Protein AF-A0A316GHW6-F1 (afdb_monomer_lite)

Organism: NCBI:txid1826607

Foldseek 3Di:
DDDQFFFKKAFDLDAPPPDDPDCVRIHGHGPPGDDDDDDDNPDQHKTKIATPPVVRVVVPRIDIDGHHDDD

Secondary structure (DSSP, 8-state):
----PPEEEEEEEEETT-----STTEEEE-TT---------SSSSEEEEEESSHHHHHTT-EEEEE-----

Structure (mmCIF, N/CA/C/O back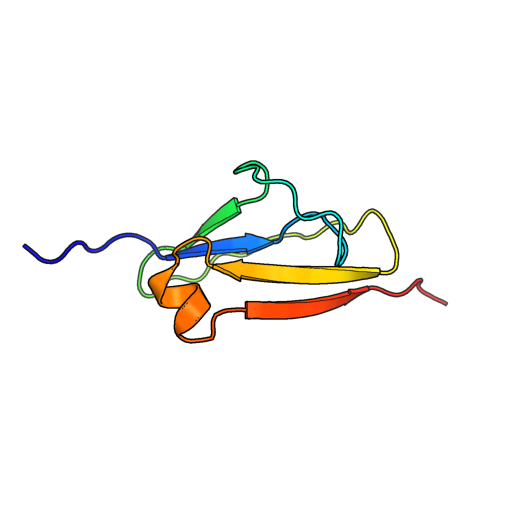bone):
data_AF-A0A316GHW6-F1
#
_entry.id   AF-A0A316GHW6-F1
#
loop_
_atom_site.group_PDB
_atom_site.id
_atom_site.type_symbol
_atom_site.label_atom_id
_atom_site.label_alt_id
_atom_site.label_comp_id
_atom_site.label_asym_id
_atom_site.label_entity_id
_atom_site.label_seq_id
_atom_site.pdbx_PDB_ins_code
_atom_site.Cartn_x
_atom_site.Cartn_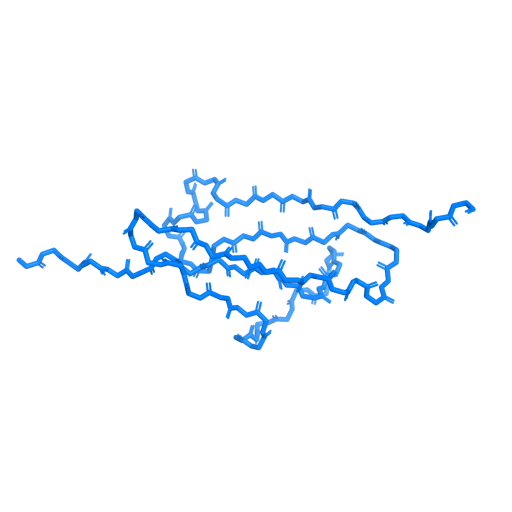y
_atom_site.Cartn_z
_atom_site.occupancy
_atom_site.B_iso_or_equiv
_atom_site.auth_seq_id
_atom_site.auth_comp_id
_atom_site.auth_asym_id
_atom_site.auth_atom_id
_atom_site.pdbx_PDB_model_num
ATOM 1 N N . MET A 1 1 ? 3.480 -22.221 19.759 1.00 38.28 1 MET A N 1
ATOM 2 C CA . MET A 1 1 ? 3.433 -20.743 19.839 1.00 38.28 1 MET A CA 1
ATOM 3 C C . MET A 1 1 ? 3.401 -20.182 18.419 1.00 38.28 1 MET A C 1
ATOM 5 O O . MET A 1 1 ? 4.446 -20.008 17.811 1.00 38.28 1 MET A O 1
ATOM 9 N N . ARG A 1 2 ? 2.208 -20.018 17.824 1.00 42.56 2 ARG A N 1
ATOM 10 C CA . ARG A 1 2 ? 2.065 -19.433 16.479 1.00 42.56 2 ARG A CA 1
ATOM 11 C C . ARG A 1 2 ? 2.083 -17.915 16.608 1.00 42.56 2 ARG A C 1
ATOM 13 O O . ARG A 1 2 ? 1.233 -17.343 17.283 1.00 42.56 2 ARG A O 1
ATOM 20 N N . SER A 1 3 ? 3.075 -17.309 15.976 1.00 42.34 3 SER A N 1
ATOM 21 C CA . SER A 1 3 ? 3.223 -15.873 15.809 1.00 42.34 3 SER A CA 1
ATOM 22 C C . SER A 1 3 ? 1.933 -15.256 15.247 1.00 42.34 3 SER A C 1
ATOM 24 O O . SER A 1 3 ? 1.588 -15.478 14.089 1.00 42.34 3 SER A O 1
ATOM 26 N N . LYS A 1 4 ? 1.190 -14.511 16.075 1.00 50.28 4 LYS A N 1
ATOM 27 C CA . LYS A 1 4 ? 0.100 -13.623 15.639 1.00 50.28 4 LYS A CA 1
ATOM 28 C C . LYS A 1 4 ? 0.704 -12.289 15.188 1.00 50.28 4 LYS A C 1
ATOM 30 O O . LYS A 1 4 ? 0.413 -11.251 15.774 1.00 50.28 4 LYS A O 1
ATOM 35 N N . GLN A 1 5 ? 1.623 -12.328 14.227 1.00 49.75 5 GLN A N 1
ATOM 36 C CA . GLN A 1 5 ? 2.230 -11.104 13.713 1.00 49.75 5 GLN A CA 1
ATOM 37 C C . GLN A 1 5 ? 1.168 -10.288 12.952 1.00 49.75 5 GLN A C 1
ATOM 39 O O . GLN A 1 5 ? 0.434 -10.867 12.146 1.00 49.75 5 GLN A O 1
ATOM 44 N N . PRO A 1 6 ? 1.042 -8.976 13.222 1.00 52.41 6 PRO A N 1
ATOM 45 C CA . PRO A 1 6 ? 0.173 -8.097 12.449 1.00 52.41 6 PRO A CA 1
A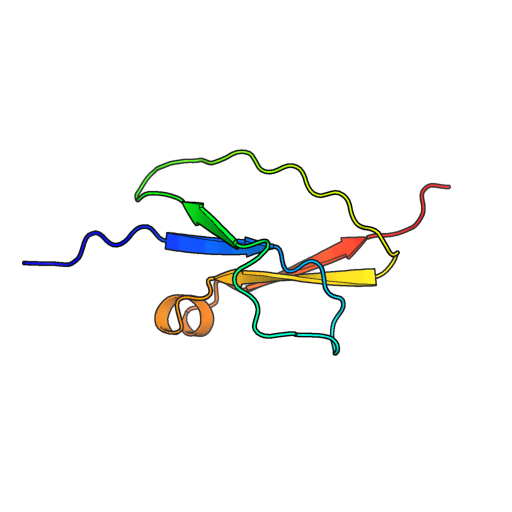TOM 46 C C . PRO A 1 6 ? 0.594 -8.121 10.980 1.00 52.41 6 PRO A C 1
ATOM 48 O O . PRO A 1 6 ? 1.782 -8.188 10.663 1.00 52.41 6 PRO A O 1
ATOM 51 N N . TYR A 1 7 ? -0.382 -8.110 10.079 1.00 53.53 7 TYR A N 1
ATOM 52 C CA . TYR A 1 7 ? -0.115 -8.057 8.654 1.00 53.53 7 TYR A CA 1
ATOM 53 C C . TYR A 1 7 ? 0.211 -6.610 8.281 1.00 53.53 7 TYR A C 1
ATOM 55 O O . TYR A 1 7 ? -0.571 -5.685 8.466 1.00 53.53 7 TYR A O 1
ATOM 63 N N . VAL A 1 8 ? 1.427 -6.391 7.806 1.00 48.31 8 VAL A N 1
ATOM 64 C CA . VAL A 1 8 ? 1.933 -5.053 7.517 1.00 48.31 8 VAL A CA 1
ATOM 65 C C . VAL A 1 8 ? 1.665 -4.738 6.042 1.00 48.31 8 VAL A C 1
ATOM 67 O O . VAL A 1 8 ? 2.259 -5.372 5.171 1.00 48.31 8 VAL A O 1
ATOM 70 N N . TRP A 1 9 ? 0.743 -3.817 5.754 1.00 40.19 9 TRP A N 1
ATOM 71 C CA . TRP A 1 9 ? 0.431 -3.367 4.391 1.00 40.19 9 TRP A CA 1
ATOM 72 C C . TRP A 1 9 ? 1.219 -2.093 4.086 1.00 40.19 9 TRP A C 1
ATOM 74 O O . TRP A 1 9 ? 1.253 -1.155 4.882 1.00 40.19 9 TRP A O 1
ATOM 84 N N . THR A 1 10 ? 1.849 -2.046 2.920 1.00 51.25 10 THR A N 1
ATOM 85 C CA . THR A 1 10 ? 2.625 -0.899 2.456 1.00 51.25 10 THR A CA 1
ATOM 86 C C . THR A 1 10 ? 1.872 -0.222 1.320 1.00 51.25 10 THR A C 1
ATOM 88 O O . THR A 1 10 ? 1.604 -0.838 0.287 1.00 51.25 10 THR A O 1
ATOM 91 N N . ILE A 1 11 ? 1.555 1.060 1.494 1.00 49.22 11 ILE A N 1
ATOM 92 C CA . ILE A 1 11 ? 1.243 1.952 0.379 1.00 49.22 11 ILE A CA 1
ATOM 93 C C . ILE A 1 11 ? 2.560 2.653 0.076 1.00 49.22 11 ILE A C 1
ATOM 95 O O . ILE A 1 11 ? 2.937 3.600 0.761 1.00 49.22 11 ILE A O 1
ATOM 99 N N . THR A 1 12 ? 3.341 2.127 -0.870 1.00 48.22 12 THR A N 1
ATOM 100 C CA . THR A 1 12 ? 4.592 2.803 -1.221 1.00 48.22 12 THR A CA 1
ATOM 101 C C . THR A 1 12 ? 4.246 4.099 -1.921 1.00 48.22 12 THR A C 1
ATOM 103 O O . THR A 1 12 ? 3.445 4.086 -2.856 1.00 48.22 12 THR A O 1
ATOM 106 N N . TRP A 1 13 ? 4.897 5.192 -1.529 1.00 51.88 13 TRP A N 1
ATOM 107 C CA . TRP A 1 13 ? 4.741 6.481 -2.190 1.00 51.88 13 TRP A CA 1
ATOM 108 C C . TRP A 1 13 ? 5.447 6.552 -3.564 1.00 51.88 13 TRP A C 1
ATOM 110 O O . TRP A 1 13 ? 5.977 7.593 -3.940 1.00 51.88 13 TRP A O 1
ATOM 120 N N . ALA A 1 14 ? 5.556 5.426 -4.273 1.00 54.50 14 ALA A N 1
ATOM 121 C CA . ALA A 1 14 ? 6.420 5.274 -5.433 1.00 54.50 14 ALA A CA 1
ATOM 122 C C . ALA A 1 14 ? 5.691 4.613 -6.605 1.00 54.50 14 ALA A C 1
ATOM 124 O O . ALA A 1 14 ? 4.914 3.663 -6.454 1.00 54.50 14 ALA A O 1
ATOM 125 N N . THR A 1 15 ? 6.000 5.120 -7.792 1.00 59.03 15 THR A N 1
ATOM 126 C CA . THR A 1 15 ? 5.534 4.623 -9.082 1.00 59.03 15 THR A CA 1
ATOM 127 C C . THR A 1 15 ? 6.292 3.345 -9.473 1.00 59.03 15 THR A C 1
ATOM 129 O O . THR A 1 15 ? 7.363 3.039 -8.930 1.00 59.03 15 THR A O 1
ATOM 132 N N . TRP A 1 16 ? 5.737 2.547 -10.392 1.00 52.84 16 TRP A N 1
ATOM 133 C CA . TRP A 1 16 ? 6.401 1.334 -10.893 1.00 52.84 16 TRP A CA 1
ATOM 134 C C . TRP A 1 16 ? 7.800 1.676 -11.452 1.00 52.84 16 TRP A C 1
ATOM 136 O O . TRP A 1 16 ? 7.910 2.431 -12.412 1.00 52.84 16 TRP A O 1
ATOM 146 N N . GLY A 1 17 ? 8.865 1.140 -10.838 1.00 51.28 17 GLY A N 1
ATOM 147 C CA . GLY A 1 17 ? 10.267 1.415 -11.204 1.00 51.28 17 GLY A CA 1
ATOM 148 C C . GLY A 1 17 ? 11.073 2.256 -10.200 1.00 51.28 17 GLY A C 1
ATOM 149 O O . GLY A 1 17 ? 12.299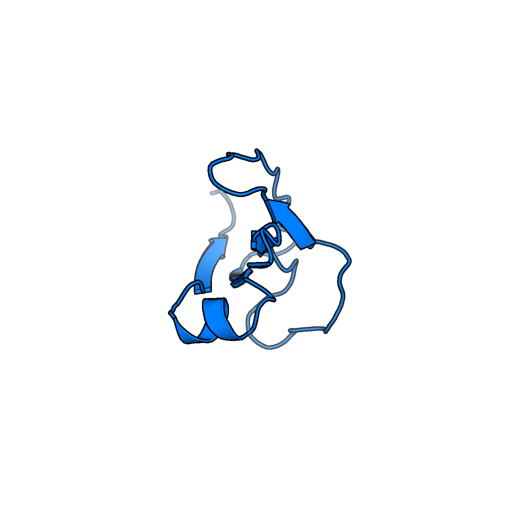 2.239 -10.258 1.00 51.28 17 GLY A O 1
ATOM 150 N N . GLN A 1 18 ? 10.431 2.915 -9.227 1.00 62.09 18 GLN A N 1
ATOM 151 C CA . GLN A 1 18 ? 11.103 3.684 -8.159 1.00 62.09 18 GLN A CA 1
ATOM 152 C C . GLN A 1 18 ? 11.007 3.013 -6.778 1.00 62.09 18 GLN A C 1
ATOM 154 O O . GLN A 1 18 ? 11.081 3.681 -5.747 1.00 62.09 18 GLN A O 1
ATOM 159 N N . HIS A 1 19 ? 10.828 1.687 -6.745 1.00 60.72 19 HIS A N 1
ATOM 160 C CA . HIS A 1 19 ? 10.654 0.914 -5.515 1.00 60.72 19 HIS A CA 1
ATOM 161 C C . HIS A 1 19 ? 11.894 1.025 -4.614 1.00 60.72 19 HIS A C 1
ATOM 163 O O . HIS A 1 19 ? 12.871 0.291 -4.761 1.00 60.72 19 HIS A O 1
ATOM 169 N N . ARG A 1 20 ? 11.869 1.984 -3.687 1.00 58.56 20 ARG A N 1
ATOM 170 C CA . ARG A 1 20 ? 12.886 2.145 -2.650 1.00 58.56 20 ARG A CA 1
ATOM 171 C C . ARG A 1 20 ? 12.498 1.306 -1.443 1.00 58.56 20 ARG A C 1
ATOM 173 O O . ARG A 1 20 ? 11.377 1.401 -0.955 1.00 58.56 20 ARG A O 1
ATOM 180 N N . LEU A 1 21 ? 13.454 0.533 -0.933 1.00 56.97 21 LEU A N 1
ATOM 181 C CA . LEU A 1 21 ? 13.316 -0.199 0.323 1.00 56.97 21 LEU A CA 1
ATOM 182 C C . LEU A 1 21 ? 13.346 0.807 1.483 1.00 56.97 21 LEU A C 1
ATOM 184 O O . LEU A 1 21 ? 14.409 1.173 1.977 1.00 56.97 21 LEU A O 1
ATOM 188 N N . SER A 1 22 ? 12.175 1.299 1.877 1.00 57.44 22 SER A N 1
ATOM 189 C CA . SER A 1 22 ? 11.994 2.165 3.040 1.00 57.44 22 SER A CA 1
ATOM 190 C C . SER A 1 22 ? 10.743 1.739 3.798 1.00 57.44 22 SER A C 1
ATOM 192 O O . SER A 1 22 ? 9.686 1.553 3.203 1.00 57.44 22 SER A O 1
ATOM 194 N N . PHE A 1 23 ? 10.847 1.608 5.121 1.00 57.19 23 PHE A N 1
ATOM 195 C CA . PHE A 1 23 ? 9.683 1.364 5.979 1.00 57.19 23 PHE A CA 1
ATOM 196 C C . PHE A 1 23 ? 8.835 2.631 6.192 1.00 57.19 23 PHE A C 1
ATOM 198 O O . PHE A 1 23 ? 7.704 2.537 6.670 1.00 57.19 23 PHE A O 1
ATOM 205 N N . ALA A 1 24 ? 9.338 3.815 5.817 1.00 60.44 24 ALA A N 1
ATOM 206 C CA . ALA A 1 24 ? 8.554 5.047 5.845 1.00 60.44 24 ALA A CA 1
ATOM 207 C C . ALA A 1 24 ? 7.415 4.960 4.808 1.00 60.44 24 ALA A C 1
ATOM 209 O O . ALA A 1 24 ? 7.672 4.819 3.615 1.00 60.44 24 ALA A O 1
ATOM 210 N N . GLY A 1 25 ? 6.158 5.009 5.267 1.00 69.00 25 GLY A N 1
ATOM 211 C CA . GLY A 1 25 ? 4.959 4.774 4.440 1.00 69.00 25 GLY A CA 1
ATOM 212 C C . GLY A 1 25 ? 4.328 3.384 4.593 1.00 69.00 25 GLY A C 1
ATOM 213 O O . GLY A 1 25 ? 3.401 3.034 3.866 1.00 69.00 25 GLY A O 1
ATOM 214 N N . THR A 1 26 ? 4.811 2.575 5.536 1.00 75.31 26 THR A N 1
ATOM 215 C CA . THR A 1 26 ? 4.248 1.255 5.830 1.00 75.31 26 THR A CA 1
ATOM 216 C C . THR A 1 26 ? 3.326 1.300 7.054 1.00 75.31 26 THR A C 1
ATOM 218 O O . THR A 1 26 ? 3.708 1.831 8.095 1.00 75.31 26 THR A O 1
ATOM 221 N N . VAL A 1 27 ? 2.129 0.713 6.950 1.00 82.19 27 VAL A N 1
ATOM 222 C CA . VAL A 1 27 ? 1.140 0.635 8.038 1.00 82.19 27 VAL A CA 1
ATOM 223 C C . VAL A 1 27 ? 0.997 -0.806 8.530 1.00 82.19 27 VAL A C 1
ATOM 225 O O . VAL A 1 27 ? 0.769 -1.744 7.766 1.00 82.19 27 VAL A O 1
ATOM 228 N N . CYS A 1 28 ? 1.091 -0.993 9.845 1.00 84.12 28 CYS A N 1
ATOM 229 C CA . CYS A 1 28 ? 0.792 -2.268 10.490 1.00 84.12 28 CYS A CA 1
ATOM 230 C C . CYS A 1 28 ? -0.720 -2.421 10.657 1.00 84.12 28 CYS A C 1
ATOM 232 O O . CYS A 1 28 ? -1.341 -1.625 11.357 1.00 84.12 28 CYS A O 1
ATOM 234 N N . VAL A 1 29 ? -1.305 -3.473 10.087 1.00 83.38 29 VAL A N 1
ATOM 235 C CA . VAL A 1 29 ? -2.724 -3.782 10.269 1.00 83.38 29 VAL A CA 1
ATOM 236 C C . VAL A 1 29 ? -2.858 -5.064 11.117 1.00 83.38 29 VAL A C 1
ATOM 238 O O . VAL A 1 29 ? -2.330 -6.120 10.757 1.00 83.38 29 VAL A O 1
ATOM 241 N N . PRO A 1 30 ? -3.494 -5.005 12.301 1.00 82.88 30 PRO A N 1
ATOM 242 C CA . PRO A 1 30 ? -3.601 -6.166 13.182 1.00 82.88 30 PRO A CA 1
ATOM 243 C C . PRO A 1 30 ? -4.523 -7.265 12.636 1.00 82.88 30 PRO A C 1
ATOM 245 O O . PRO A 1 30 ? -5.431 -6.973 11.862 1.00 82.88 30 PRO A O 1
ATOM 248 N N . PRO A 1 31 ? -4.361 -8.528 13.077 1.00 81.06 31 PRO A N 1
ATOM 249 C CA . PRO A 1 31 ? -5.215 -9.629 12.655 1.00 81.06 31 PRO A CA 1
ATOM 250 C C . PRO A 1 31 ? -6.701 -9.354 12.908 1.00 81.06 31 PRO A C 1
ATOM 252 O O . PRO A 1 31 ? -7.090 -9.140 14.053 1.00 81.06 31 PRO A O 1
ATOM 255 N N . LYS A 1 32 ? -7.534 -9.464 11.863 1.00 86.00 32 LYS A N 1
ATOM 256 C CA . LYS A 1 32 ? -8.991 -9.223 11.924 1.00 86.00 32 LYS A CA 1
ATOM 257 C C . LYS A 1 32 ? -9.352 -7.779 12.300 1.00 86.00 32 LYS A C 1
ATOM 259 O O . LYS A 1 32 ? -10.383 -7.545 12.926 1.00 86.00 32 LYS A O 1
ATOM 264 N N . SER A 1 33 ? -8.506 -6.825 11.932 1.00 83.00 33 SER A N 1
ATOM 265 C CA . SER A 1 33 ? -8.744 -5.399 12.146 1.00 83.00 33 SER A CA 1
ATOM 266 C C . SER A 1 33 ? -8.712 -4.632 10.828 1.00 83.00 33 SER A C 1
ATOM 268 O O . SER A 1 33 ? -8.084 -5.059 9.856 1.00 83.00 33 SER A O 1
ATOM 270 N N . THR A 1 34 ? -9.370 -3.477 10.827 1.00 83.56 34 THR A N 1
ATOM 271 C CA . THR A 1 34 ? -9.373 -2.515 9.722 1.00 83.56 34 THR A CA 1
ATOM 272 C C . THR A 1 34 ? -8.645 -1.256 10.180 1.00 83.56 34 THR A C 1
ATOM 274 O O . THR A 1 34 ? -8.803 -0.842 11.327 1.00 83.56 34 THR A O 1
ATOM 277 N N . VAL A 1 35 ? -7.826 -0.677 9.304 1.00 82.94 35 VAL A N 1
ATOM 278 C CA . VAL A 1 35 ? -7.127 0.592 9.537 1.00 82.94 35 VAL A CA 1
ATOM 279 C C . VAL A 1 35 ? -7.443 1.514 8.370 1.00 82.94 35 VAL A C 1
ATOM 281 O O . VAL A 1 35 ? -7.270 1.117 7.218 1.00 82.94 35 VAL A O 1
ATOM 284 N N . ASP A 1 36 ? -7.883 2.729 8.678 1.00 84.25 36 ASP A N 1
ATOM 285 C CA . ASP A 1 36 ? -8.064 3.784 7.688 1.00 84.25 36 ASP A CA 1
ATOM 286 C C . ASP A 1 36 ? -6.735 4.486 7.416 1.00 84.25 36 ASP A C 1
ATOM 288 O O . ASP A 1 36 ? -5.999 4.853 8.334 1.00 84.25 36 ASP A O 1
ATOM 292 N N . VAL A 1 37 ? -6.423 4.666 6.134 1.00 79.94 37 VAL A N 1
ATOM 293 C CA . VAL A 1 37 ? -5.190 5.306 5.676 1.00 79.94 37 VAL A CA 1
ATOM 294 C C . VAL A 1 37 ? -5.549 6.372 4.653 1.00 79.94 37 VAL A C 1
ATOM 296 O O . VAL A 1 37 ? -6.230 6.087 3.669 1.00 79.94 37 VAL A O 1
ATOM 299 N N . SER A 1 38 ? -5.069 7.594 4.875 1.00 81.56 38 SER A N 1
ATOM 300 C CA . SER A 1 38 ? -5.117 8.650 3.866 1.00 81.56 38 SER A CA 1
ATOM 301 C C . SER A 1 38 ? -3.895 8.541 2.957 1.00 81.56 38 SER A C 1
ATOM 303 O O . SER A 1 38 ? -2.765 8.436 3.440 1.00 81.56 38 SER A O 1
ATOM 305 N N . LEU A 1 39 ? -4.130 8.550 1.648 1.00 78.12 39 LEU A N 1
ATOM 306 C CA . LEU A 1 39 ? -3.099 8.541 0.616 1.00 78.12 39 LEU A CA 1
ATOM 307 C C . LEU A 1 39 ? -3.139 9.883 -0.115 1.00 78.12 39 LEU A C 1
ATOM 309 O O . LEU A 1 39 ? -4.135 10.191 -0.764 1.00 78.12 39 LEU A O 1
ATOM 313 N N . ASP A 1 40 ? -2.047 10.635 -0.028 1.00 79.25 40 ASP A N 1
ATOM 314 C CA . ASP A 1 4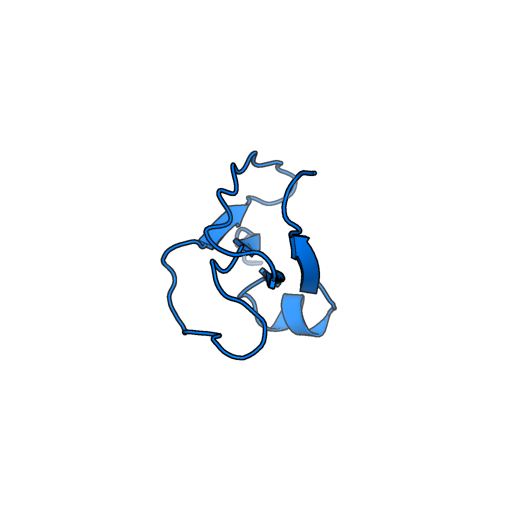0 ? -1.785 11.845 -0.814 1.00 79.25 40 ASP A CA 1
ATOM 315 C C . ASP A 1 40 ? -0.787 11.540 -1.953 1.00 79.25 40 ASP A C 1
ATOM 317 O O . ASP A 1 40 ? 0.429 11.497 -1.733 1.00 79.25 40 ASP A O 1
ATOM 321 N N . PRO A 1 41 ? -1.265 11.208 -3.164 1.00 75.50 41 PRO A N 1
ATOM 322 C CA . PRO A 1 41 ? -0.380 10.861 -4.262 1.00 75.50 41 PRO A CA 1
ATOM 323 C C . PRO A 1 41 ? 0.246 12.123 -4.870 1.00 75.50 41 PRO A C 1
ATOM 325 O O . PRO A 1 41 ? -0.411 12.877 -5.582 1.00 75.50 41 PRO A O 1
ATOM 328 N N . GLY A 1 42 ? 1.549 12.313 -4.658 1.00 78.38 42 GLY A N 1
ATOM 329 C CA . GLY A 1 42 ? 2.289 13.461 -5.202 1.00 78.38 42 GLY A CA 1
ATOM 330 C C . GLY A 1 42 ? 2.481 13.464 -6.728 1.00 78.38 42 GLY A C 1
ATOM 331 O O . GLY A 1 42 ? 2.946 14.459 -7.276 1.00 78.38 42 GLY A O 1
ATOM 332 N N . GLU A 1 43 ? 2.144 12.374 -7.428 1.00 79.75 43 GLU A N 1
ATOM 333 C CA . GLU A 1 43 ? 2.283 12.250 -8.885 1.00 79.75 43 GLU A CA 1
ATOM 334 C C . GLU A 1 43 ? 1.171 11.382 -9.506 1.00 79.75 43 GLU A C 1
ATOM 336 O O . GLU A 1 43 ? 0.733 10.369 -8.947 1.00 79.75 43 GLU A O 1
ATOM 341 N N . THR A 1 44 ? 0.748 11.757 -10.717 1.00 87.06 44 THR A N 1
ATOM 342 C CA . THR A 1 44 ? -0.129 10.952 -11.581 1.00 87.06 44 THR A CA 1
ATOM 343 C C . THR A 1 44 ? 0.637 9.755 -12.135 1.00 87.06 44 THR A C 1
ATOM 345 O O . THR A 1 44 ? 1.445 9.887 -13.050 1.00 87.06 44 THR A O 1
ATOM 348 N N . ALA A 1 45 ? 0.389 8.573 -11.576 1.00 83.75 45 ALA A N 1
ATOM 349 C CA . ALA A 1 45 ? 1.111 7.362 -11.935 1.00 83.75 45 ALA A CA 1
ATOM 350 C C . ALA A 1 45 ? 0.410 6.092 -11.433 1.00 83.75 45 ALA A C 1
ATOM 352 O O . ALA A 1 45 ? -0.668 6.129 -10.839 1.00 83.75 45 ALA A O 1
ATOM 353 N N . ARG A 1 46 ? 1.041 4.935 -11.665 1.00 84.25 46 ARG A N 1
ATOM 354 C CA . ARG A 1 46 ? 0.636 3.643 -11.097 1.00 84.25 46 ARG A CA 1
ATOM 355 C C . ARG A 1 46 ? 1.460 3.331 -9.848 1.00 84.25 46 ARG A C 1
ATOM 357 O O . ARG A 1 46 ? 2.664 3.107 -9.956 1.00 84.25 46 ARG A O 1
ATOM 364 N N . TRP A 1 47 ? 0.794 3.289 -8.699 1.00 82.06 47 TRP A N 1
ATOM 365 C CA . TRP A 1 47 ? 1.379 3.104 -7.370 1.00 82.06 47 TRP A CA 1
ATOM 366 C C . TRP A 1 47 ? 1.194 1.658 -6.917 1.00 82.06 47 TRP A C 1
ATOM 368 O O . TRP A 1 47 ? 0.108 1.091 -7.078 1.00 82.06 47 TRP A O 1
ATOM 378 N N . MET A 1 48 ? 2.241 1.047 -6.360 1.00 81.50 48 MET A N 1
ATOM 379 C CA . MET A 1 48 ? 2.161 -0.316 -5.827 1.00 81.50 48 MET A CA 1
ATOM 380 C C . MET A 1 48 ? 1.669 -0.309 -4.379 1.00 81.50 48 MET A C 1
ATOM 382 O O . MET A 1 48 ? 2.208 0.393 -3.525 1.00 81.50 48 MET A O 1
ATOM 386 N N . LEU A 1 49 ? 0.668 -1.137 -4.094 1.00 83.81 49 LEU A N 1
ATOM 387 C CA . LEU A 1 49 ? 0.188 -1.413 -2.745 1.00 83.81 49 LEU A CA 1
ATOM 388 C C . LEU A 1 49 ? 0.381 -2.900 -2.482 1.00 83.81 49 LEU A C 1
ATOM 390 O O . LEU A 1 49 ? -0.219 -3.731 -3.161 1.00 83.81 49 LEU A O 1
ATOM 394 N N . HIS A 1 50 ? 1.232 -3.258 -1.530 1.00 83.81 50 HIS A N 1
ATOM 395 C CA . HIS A 1 50 ? 1.533 -4.661 -1.262 1.00 83.81 50 HIS A CA 1
ATOM 396 C C . HIS A 1 50 ? 1.921 -4.899 0.193 1.00 83.81 50 HIS A C 1
ATOM 398 O O . HIS A 1 50 ? 2.250 -3.973 0.930 1.00 83.81 50 HIS A O 1
ATOM 404 N N . CYS A 1 51 ? 1.872 -6.153 0.629 1.00 82.81 51 CYS A N 1
ATOM 405 C CA . CYS A 1 51 ? 2.369 -6.540 1.943 1.00 82.81 51 CYS A CA 1
ATOM 406 C C . CYS A 1 51 ? 3.890 -6.731 1.899 1.00 82.81 51 CYS A C 1
ATOM 408 O O . CYS A 1 51 ? 4.394 -7.457 1.045 1.00 82.81 51 CYS A O 1
ATOM 410 N N . HIS A 1 52 ? 4.621 -6.154 2.855 1.00 79.50 52 HIS A N 1
ATOM 411 C CA . HIS A 1 52 ? 6.081 -6.319 2.938 1.00 79.50 52 HIS A CA 1
ATOM 412 C C . HIS A 1 52 ? 6.511 -7.630 3.631 1.00 79.50 52 HIS A C 1
ATOM 414 O O . HIS A 1 52 ? 7.698 -7.910 3.807 1.00 79.50 52 HIS A O 1
ATOM 420 N N . HIS A 1 53 ? 5.543 -8.459 4.034 1.00 83.50 53 HIS A N 1
ATOM 421 C CA . HIS A 1 53 ? 5.779 -9.818 4.504 1.00 83.50 53 HIS A CA 1
ATOM 422 C C . HIS A 1 53 ? 5.836 -10.757 3.291 1.00 83.50 53 HIS A C 1
ATOM 424 O O . HIS A 1 53 ? 4.812 -11.051 2.680 1.00 83.50 53 HIS A O 1
ATOM 430 N N . MET A 1 54 ? 7.026 -11.237 2.925 1.00 81.25 54 MET A N 1
ATOM 431 C CA . MET A 1 54 ? 7.242 -11.989 1.677 1.00 81.25 54 MET A CA 1
ATOM 432 C C . MET A 1 54 ? 6.282 -13.175 1.441 1.00 81.25 54 MET A C 1
ATOM 434 O O . MET A 1 54 ? 5.808 -13.306 0.314 1.00 81.25 54 MET A O 1
ATOM 438 N N . PRO A 1 55 ? 5.915 -13.999 2.446 1.00 86.38 55 PRO A N 1
ATOM 439 C CA . PRO A 1 55 ? 4.892 -15.034 2.262 1.00 86.38 55 PRO A CA 1
ATOM 440 C C . PRO A 1 55 ? 3.537 -14.500 1.782 1.00 86.38 55 PRO A C 1
ATOM 442 O O . PRO A 1 55 ? 2.868 -15.139 0.978 1.00 86.38 55 PRO A O 1
ATOM 445 N N . HIS A 1 56 ? 3.145 -13.316 2.245 1.00 85.50 56 HIS A N 1
ATOM 446 C CA . HIS A 1 56 ? 1.900 -12.661 1.860 1.00 85.50 56 HIS A CA 1
ATOM 447 C C . HIS A 1 56 ? 1.975 -12.026 0.471 1.00 85.50 56 HIS A C 1
ATOM 449 O O . HIS A 1 56 ? 1.010 -12.074 -0.292 1.00 85.50 56 HIS A O 1
ATOM 455 N N . LEU A 1 57 ? 3.126 -11.442 0.130 1.00 84.75 57 LEU A N 1
ATOM 456 C CA . LEU A 1 57 ? 3.392 -10.965 -1.224 1.00 84.75 57 LEU A CA 1
ATOM 457 C C . LEU A 1 57 ? 3.308 -12.128 -2.223 1.00 84.75 57 LEU A C 1
ATOM 459 O O . LEU A 1 57 ? 2.594 -12.037 -3.217 1.00 84.75 57 LEU A O 1
ATOM 463 N N . ALA A 1 58 ? 3.987 -13.238 -1.921 1.00 87.25 58 ALA A N 1
ATOM 464 C CA . ALA A 1 58 ? 4.007 -14.438 -2.753 1.00 87.25 58 ALA A CA 1
ATOM 465 C C . ALA A 1 58 ? 2.623 -15.093 -2.886 1.00 87.25 58 ALA A C 1
ATOM 467 O O . ALA A 1 58 ? 2.325 -15.681 -3.921 1.00 87.25 58 ALA A O 1
ATOM 468 N N . SER A 1 59 ? 1.760 -14.961 -1.873 1.00 87.69 59 SER A N 1
ATOM 469 C CA . SER A 1 59 ? 0.368 -15.416 -1.942 1.00 87.69 59 SER A CA 1
ATOM 470 C C . SER A 1 59 ? -0.573 -14.435 -2.654 1.00 87.69 59 SER A C 1
ATOM 472 O O . SER A 1 59 ? -1.774 -14.690 -2.700 1.00 87.69 59 SER A O 1
ATOM 474 N N . GLY A 1 60 ? -0.065 -13.314 -3.180 1.00 87.06 60 GLY A N 1
ATOM 475 C CA . GLY A 1 60 ? -0.832 -12.381 -4.007 1.00 87.06 60 GLY A CA 1
ATOM 476 C C . GLY A 1 60 ? -1.367 -11.135 -3.299 1.00 87.06 60 GLY A C 1
ATOM 477 O O . GLY A 1 60 ? -2.215 -10.453 -3.869 1.00 87.06 60 GLY A O 1
ATOM 478 N N . MET A 1 61 ? -0.891 -10.778 -2.096 1.00 89.25 61 MET A N 1
ATOM 479 C CA . MET A 1 61 ? -1.223 -9.482 -1.471 1.00 89.25 61 MET A CA 1
ATOM 480 C C . MET A 1 61 ? -0.419 -8.336 -2.096 1.00 89.25 61 MET A C 1
ATOM 482 O O . MET A 1 61 ? 0.401 -7.688 -1.442 1.00 89.25 61 MET A O 1
ATOM 486 N N . MET A 1 62 ? -0.664 -8.110 -3.384 1.00 86.88 62 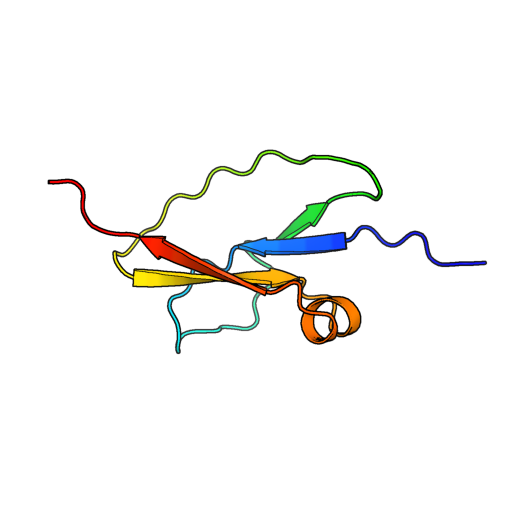MET A N 1
ATOM 487 C CA . MET A 1 62 ? -0.151 -7.011 -4.190 1.00 86.88 62 MET A CA 1
ATOM 488 C C . MET A 1 62 ? -1.259 -6.524 -5.118 1.00 86.88 62 MET A C 1
ATOM 490 O O . MET A 1 62 ? -1.921 -7.307 -5.793 1.00 86.88 62 MET A O 1
ATOM 494 N N . THR A 1 63 ? -1.431 -5.214 -5.181 1.00 86.25 63 THR A N 1
ATOM 495 C CA . THR A 1 63 ? -2.309 -4.550 -6.133 1.00 86.25 63 THR A CA 1
ATOM 496 C C . THR A 1 63 ? -1.676 -3.248 -6.605 1.00 86.25 63 THR A C 1
ATOM 498 O O . THR A 1 63 ? -0.716 -2.743 -6.019 1.00 86.25 63 THR A O 1
ATOM 501 N N . VAL A 1 64 ? -2.209 -2.704 -7.691 1.00 86.12 64 VAL A N 1
ATOM 502 C CA . VAL A 1 64 ? -1.764 -1.437 -8.265 1.00 86.12 64 VAL A CA 1
ATOM 503 C C . VAL A 1 64 ? -2.926 -0.461 -8.245 1.00 86.12 64 VAL A C 1
ATOM 505 O O . VAL A 1 64 ? -4.041 -0.796 -8.644 1.00 86.12 64 VAL A O 1
ATOM 508 N N . ARG A 1 65 ? -2.653 0.773 -7.826 1.00 86.69 65 ARG A N 1
ATOM 509 C CA . ARG A 1 65 ? -3.598 1.883 -7.915 1.00 86.69 65 ARG A CA 1
ATOM 510 C C . ARG A 1 65 ? -3.127 2.865 -8.976 1.00 86.69 65 ARG A C 1
ATOM 512 O O . ARG A 1 65 ? -2.035 3.415 -8.873 1.00 86.69 65 ARG A O 1
ATOM 519 N N . ALA A 1 66 ? -3.949 3.081 -9.998 1.00 88.25 66 ALA A N 1
ATOM 520 C CA . ALA A 1 66 ? -3.742 4.176 -10.934 1.00 88.25 66 ALA A CA 1
ATOM 521 C C . ALA A 1 66 ? -4.273 5.473 -10.313 1.00 88.25 66 ALA A C 1
ATOM 523 O O . ALA A 1 66 ? -5.416 5.521 -9.856 1.00 88.25 66 ALA A O 1
ATOM 524 N N . VAL A 1 67 ? -3.430 6.496 -10.290 1.00 88.12 67 VAL A N 1
ATOM 525 C CA . VAL A 1 67 ? -3.781 7.872 -9.946 1.00 88.12 67 VAL A CA 1
ATOM 526 C C . VAL A 1 67 ? -3.699 8.676 -11.232 1.00 88.12 67 VAL A C 1
ATOM 528 O O . VAL A 1 67 ? -2.691 8.597 -11.930 1.00 88.12 67 VAL A O 1
ATOM 531 N N . THR A 1 68 ? -4.751 9.425 -11.542 1.00 88.44 68 THR A N 1
ATOM 532 C CA . THR A 1 68 ? -4.825 10.338 -12.688 1.00 88.44 68 THR A CA 1
ATOM 533 C C . THR A 1 68 ? -5.121 11.747 -12.202 1.00 88.44 68 THR A C 1
ATOM 535 O O . THR A 1 68 ? -5.735 11.914 -11.148 1.00 88.44 68 THR A O 1
ATOM 538 N N . ALA A 1 69 ? -4.724 12.752 -12.981 1.00 84.06 69 ALA A N 1
ATOM 539 C CA . ALA A 1 69 ? -5.146 14.122 -12.732 1.00 84.06 69 ALA A CA 1
ATOM 540 C C . ALA A 1 69 ? -6.680 14.210 -12.741 1.00 84.06 69 ALA A C 1
ATOM 542 O O . ALA A 1 69 ? -7.345 13.523 -13.525 1.00 84.06 69 ALA A O 1
ATOM 543 N N . SER A 1 70 ? -7.231 15.045 -11.863 1.00 79.94 70 SER A N 1
ATOM 544 C CA . SER A 1 70 ? -8.628 15.448 -11.991 1.00 79.94 70 SER A CA 1
ATOM 545 C C . SER A 1 70 ? -8.766 16.333 -13.227 1.00 79.94 70 SER A C 1
ATOM 547 O O . SER A 1 70 ? -7.883 17.152 -13.486 1.00 79.94 70 SER A O 1
ATOM 549 N N . ALA A 1 71 ? -9.850 16.138 -13.978 1.00 65.38 71 ALA A N 1
ATOM 550 C CA . ALA A 1 71 ? -10.260 17.060 -15.034 1.00 65.38 71 ALA A CA 1
ATOM 551 C C . ALA A 1 71 ? -10.645 18.428 -14.454 1.00 65.38 71 ALA A C 1
ATOM 553 O O . ALA A 1 71 ? -11.048 18.460 -13.263 1.00 65.38 71 ALA A O 1
#

pLDDT: mean 72.41, std 15.48, range [38.28, 89.25]

Radius of gyration: 13.42 Å; chains: 1; bounding box: 24×38×35 Å

InterPro domains:
  IPR002355 Multicopper oxidase, copper-binding site [PS00080] (50-61)
  IPR008972 Cupredoxin [G3DSA:2.60.40.420] (3-69)
  IPR008972 Cupredoxin [SSF49503] (5-63)
  IPR011706 Multicopper oxidase, C-terminal [PF07731] (24-68)

Sequence (71 aa):
MRSKQPYVWTITWATWGQHRLSFAGTVCVPPKSTVDVSLDPGETARWMLHCHHMPHLASGMMTVRAVTASA